Protein AF-A0A533XVB4-F1 (afdb_monomer_lite)

Structure (mmCIF, N/CA/C/O backbone):
data_AF-A0A533XVB4-F1
#
_entry.id   AF-A0A533XVB4-F1
#
loop_
_atom_site.group_PDB
_atom_site.id
_atom_site.type_symbol
_atom_site.label_atom_id
_atom_site.label_alt_id
_atom_site.label_comp_id
_atom_site.label_asym_id
_atom_site.label_entity_id
_atom_site.label_seq_id
_atom_site.pdbx_PDB_ins_code
_atom_site.Cartn_x
_atom_site.Cartn_y
_atom_site.Cartn_z
_atom_site.occupancy
_atom_site.B_iso_or_equiv
_atom_site.auth_seq_id
_atom_site.auth_comp_id
_atom_site.auth_asym_id
_atom_site.auth_atom_id
_atom_site.pdbx_PDB_model_num
ATOM 1 N N . ALA A 1 1 ? -2.504 3.434 22.525 1.00 70.44 1 ALA A N 1
ATOM 2 C CA . ALA A 1 1 ? -3.009 3.607 21.152 1.00 70.44 1 ALA A CA 1
ATOM 3 C C . ALA A 1 1 ? -2.097 2.840 20.211 1.00 70.44 1 ALA A C 1
ATOM 5 O O . ALA A 1 1 ? -0.919 2.698 20.524 1.00 70.44 1 ALA A O 1
ATOM 6 N N . VAL A 1 2 ? -2.640 2.316 19.118 1.00 80.31 2 VAL A N 1
ATOM 7 C CA . VAL A 1 2 ? -1.886 1.649 18.052 1.00 80.31 2 VAL A CA 1
ATOM 8 C C . VAL A 1 2 ? -2.235 2.360 16.754 1.00 80.31 2 VAL A C 1
ATOM 10 O O . VAL A 1 2 ? -3.411 2.546 16.447 1.00 80.31 2 VAL A O 1
ATOM 13 N N . HIS A 1 3 ? -1.213 2.758 16.009 1.00 82.56 3 HIS A N 1
ATOM 14 C CA . HIS A 1 3 ? -1.365 3.268 14.657 1.00 82.56 3 HIS A CA 1
ATOM 15 C C . HIS A 1 3 ? -0.671 2.293 13.712 1.00 82.56 3 HIS A C 1
ATOM 17 O O . HIS A 1 3 ? 0.505 1.979 13.894 1.00 82.56 3 HIS A O 1
ATOM 23 N N . CYS A 1 4 ? -1.432 1.748 12.775 1.00 86.94 4 CYS A N 1
ATOM 24 C CA . CYS A 1 4 ? -0.983 0.736 11.834 1.00 86.94 4 CYS A CA 1
ATOM 25 C C . CYS A 1 4 ? -0.854 1.361 10.446 1.00 86.94 4 CYS A C 1
ATOM 27 O O . CYS A 1 4 ? -1.762 2.056 10.007 1.00 86.94 4 CYS A O 1
ATOM 29 N N . TYR A 1 5 ? 0.241 1.080 9.749 1.00 90.06 5 TYR A N 1
ATOM 30 C CA . TYR A 1 5 ? 0.359 1.364 8.324 1.00 90.06 5 TYR A CA 1
ATOM 31 C C . TYR A 1 5 ? 0.272 0.046 7.567 1.00 90.06 5 TYR A C 1
ATOM 33 O O . TYR A 1 5 ? 0.944 -0.916 7.945 1.00 90.06 5 TYR A O 1
ATOM 41 N N . ILE A 1 6 ? -0.545 0.009 6.519 1.00 93.00 6 ILE A N 1
ATOM 42 C CA . ILE A 1 6 ? -0.542 -1.089 5.549 1.00 93.00 6 ILE A CA 1
ATOM 43 C C . ILE A 1 6 ? -0.058 -0.532 4.218 1.00 93.00 6 ILE A C 1
ATOM 45 O O . ILE A 1 6 ? -0.491 0.540 3.808 1.00 93.00 6 ILE A O 1
ATOM 49 N N . LEU A 1 7 ? 0.879 -1.223 3.579 1.00 95.12 7 LEU A N 1
ATOM 50 C CA . LEU A 1 7 ? 1.449 -0.804 2.303 1.00 95.12 7 LEU A CA 1
ATOM 51 C C . LEU A 1 7 ? 0.908 -1.717 1.208 1.00 95.12 7 LEU A C 1
ATOM 53 O O . LEU A 1 7 ? 0.898 -2.929 1.396 1.00 95.12 7 LEU A O 1
ATOM 57 N N . ILE A 1 8 ? 0.471 -1.120 0.104 1.00 97.38 8 ILE A N 1
ATOM 58 C CA . ILE A 1 8 ? -0.092 -1.795 -1.068 1.00 97.38 8 ILE A CA 1
ATOM 59 C C . ILE A 1 8 ? 0.714 -1.387 -2.298 1.00 97.38 8 ILE A C 1
ATOM 61 O O . ILE A 1 8 ? 1.076 -0.221 -2.433 1.00 97.38 8 ILE A O 1
ATOM 65 N N . GLY A 1 9 ? 0.943 -2.315 -3.219 1.00 95.75 9 GLY A N 1
ATOM 66 C CA . GLY A 1 9 ? 1.583 -2.063 -4.505 1.00 95.75 9 GLY A CA 1
ATOM 67 C C . GLY A 1 9 ? 3.060 -2.417 -4.563 1.00 95.75 9 GLY A C 1
ATOM 68 O O . GLY A 1 9 ? 3.784 -1.824 -5.361 1.00 95.75 9 GLY A O 1
ATOM 69 N N . PHE A 1 10 ? 3.538 -3.349 -3.734 1.00 95.56 10 PHE A N 1
ATOM 70 C CA . PHE A 1 10 ? 4.912 -3.825 -3.902 1.00 95.56 10 PHE A CA 1
ATOM 71 C C . PHE A 1 10 ? 5.092 -4.501 -5.274 1.00 95.56 10 PHE A C 1
ATOM 73 O O . PHE A 1 10 ? 4.149 -5.114 -5.772 1.00 95.56 10 PHE A O 1
ATOM 80 N N . PRO A 1 11 ? 6.297 -4.455 -5.878 1.00 94.44 11 PRO A N 1
ATOM 81 C CA . PRO A 1 11 ? 6.510 -4.919 -7.249 1.00 94.44 11 PRO A CA 1
ATOM 82 C C . PRO A 1 11 ? 6.039 -6.343 -7.555 1.00 94.44 11 PRO A C 1
ATOM 84 O O . PRO A 1 11 ? 5.616 -6.602 -8.670 1.00 94.44 11 PRO A O 1
ATOM 87 N N . THR A 1 12 ? 6.120 -7.263 -6.592 1.00 96.25 12 THR A N 1
ATOM 88 C CA . THR A 1 12 ? 5.702 -8.665 -6.765 1.00 96.25 12 THR A CA 1
ATOM 89 C C . THR A 1 12 ? 4.313 -8.948 -6.200 1.00 96.25 12 THR A C 1
ATOM 91 O O . THR A 1 12 ? 3.834 -10.073 -6.298 1.00 96.25 12 THR A O 1
ATOM 94 N N . GLU A 1 13 ? 3.681 -7.963 -5.562 1.00 97.94 13 GLU A N 1
ATOM 95 C CA . GLU A 1 13 ? 2.418 -8.150 -4.859 1.00 97.94 13 GLU A CA 1
ATOM 96 C C . GLU A 1 13 ? 1.281 -8.363 -5.852 1.00 97.94 13 GLU A C 1
ATOM 98 O O . GLU A 1 13 ? 1.125 -7.641 -6.840 1.00 97.94 13 GLU A O 1
ATOM 103 N N . THR A 1 14 ? 0.461 -9.369 -5.577 1.00 98.25 14 THR A N 1
ATOM 104 C CA . THR A 1 14 ? -0.753 -9.650 -6.334 1.00 98.25 14 THR A CA 1
ATOM 105 C C . THR A 1 14 ? -1.958 -8.935 -5.730 1.00 98.25 14 THR A C 1
ATOM 107 O O . THR A 1 14 ? -2.017 -8.646 -4.535 1.00 98.25 14 THR A O 1
ATOM 110 N N . GLU A 1 15 ? -2.997 -8.717 -6.538 1.00 98.12 15 GLU A N 1
ATOM 111 C CA . GLU A 1 15 ? -4.266 -8.162 -6.047 1.00 98.12 15 GLU A CA 1
ATOM 112 C C . GLU A 1 15 ? -4.874 -9.013 -4.916 1.00 98.12 15 GLU A C 1
ATOM 114 O O . GLU A 1 15 ? -5.513 -8.482 -4.006 1.00 98.12 15 GLU A O 1
ATOM 119 N N . ALA A 1 16 ? -4.678 -10.335 -4.956 1.00 98.12 16 ALA A N 1
ATOM 120 C CA . ALA A 1 16 ? -5.171 -11.244 -3.928 1.00 98.12 16 ALA A CA 1
ATOM 121 C C . ALA A 1 16 ? -4.477 -11.011 -2.576 1.00 98.12 16 ALA A C 1
ATOM 123 O O . ALA A 1 16 ? -5.169 -10.900 -1.566 1.00 98.12 16 ALA A O 1
ATOM 124 N N . GLU A 1 17 ? -3.149 -10.879 -2.565 1.00 98.12 17 GLU A N 1
ATOM 125 C CA . GLU A 1 17 ? -2.354 -10.600 -1.357 1.00 98.12 17 GLU A CA 1
ATOM 126 C C . GLU A 1 17 ? -2.665 -9.208 -0.785 1.00 98.12 17 GLU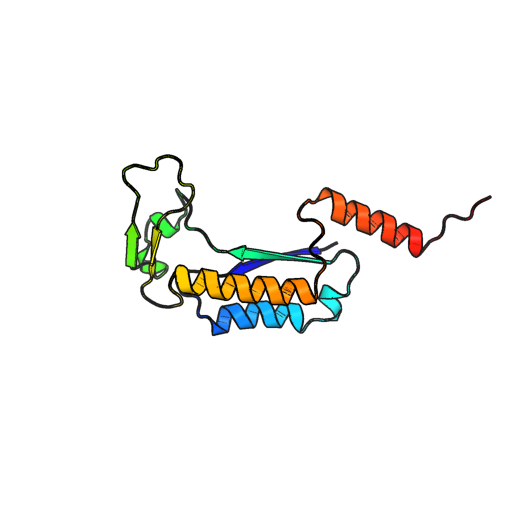 A C 1
ATOM 128 O O . GLU A 1 17 ? -2.900 -9.058 0.418 1.00 98.12 17 GLU A O 1
ATOM 133 N N . ALA A 1 18 ? -2.787 -8.196 -1.650 1.00 97.56 18 ALA A N 1
ATOM 134 C CA . ALA A 1 18 ? -3.179 -6.847 -1.245 1.00 97.56 18 ALA A CA 1
ATOM 135 C C . ALA A 1 18 ? -4.567 -6.834 -0.572 1.00 97.56 18 ALA A C 1
ATOM 137 O O . ALA A 1 18 ? -4.778 -6.216 0.478 1.00 97.56 18 ALA A O 1
ATOM 138 N N . LYS A 1 19 ? -5.533 -7.571 -1.138 1.00 97.12 19 LYS A N 1
ATOM 139 C CA . LYS A 1 19 ? -6.868 -7.729 -0.543 1.00 97.12 19 LYS A CA 1
ATOM 140 C C . LYS A 1 19 ? -6.847 -8.563 0.731 1.00 97.12 19 LYS A C 1
ATOM 142 O O . LYS A 1 19 ? -7.628 -8.274 1.635 1.00 97.12 19 LYS A O 1
ATOM 147 N N . GLU A 1 20 ? -5.990 -9.574 0.832 1.00 97.56 20 GLU A N 1
ATOM 148 C CA . GLU A 1 20 ? -5.803 -10.344 2.064 1.00 97.56 20 GLU A CA 1
ATOM 149 C C . GLU A 1 20 ? -5.340 -9.438 3.212 1.00 97.56 20 GLU A C 1
ATOM 151 O O . GLU A 1 20 ? -5.918 -9.493 4.300 1.00 97.56 20 GLU A O 1
ATOM 156 N N . THR A 1 21 ? -4.400 -8.527 2.945 1.00 95.25 21 THR A N 1
ATOM 157 C CA . THR A 1 21 ? -3.946 -7.513 3.910 1.00 95.25 21 THR A CA 1
ATOM 158 C C . THR A 1 21 ? -5.101 -6.638 4.406 1.00 95.25 21 THR A C 1
ATOM 160 O O . THR A 1 21 ? -5.273 -6.449 5.614 1.00 95.25 21 THR A O 1
ATOM 163 N N . ALA A 1 22 ? -5.951 -6.147 3.502 1.00 93.81 22 ALA A N 1
ATOM 164 C CA . ALA A 1 22 ? -7.130 -5.366 3.881 1.00 93.81 22 ALA A CA 1
ATOM 165 C C . ALA A 1 22 ? -8.142 -6.197 4.689 1.00 93.81 22 ALA A C 1
ATOM 167 O O . ALA A 1 22 ? -8.631 -5.762 5.735 1.00 93.81 22 ALA A O 1
ATOM 168 N N . ASN A 1 23 ? -8.416 -7.424 4.239 1.00 95.31 23 ASN A N 1
ATOM 169 C CA . ASN A 1 23 ? -9.334 -8.352 4.895 1.00 95.31 23 ASN A CA 1
ATOM 170 C C . ASN A 1 23 ? -8.868 -8.724 6.304 1.00 95.31 23 ASN A C 1
ATOM 172 O O . ASN A 1 23 ? -9.706 -8.896 7.190 1.00 95.31 23 ASN A O 1
ATOM 176 N N . PHE A 1 24 ? -7.555 -8.808 6.536 1.00 94.75 24 PHE A N 1
ATOM 177 C CA . PHE A 1 24 ? -7.007 -8.981 7.874 1.00 94.75 24 PHE A CA 1
ATOM 178 C C . PHE A 1 24 ? -7.463 -7.840 8.783 1.00 94.75 24 PHE A C 1
ATOM 180 O O . PHE A 1 24 ? -8.057 -8.103 9.824 1.00 94.75 24 PHE A O 1
ATOM 187 N N . ILE A 1 25 ? -7.284 -6.577 8.396 1.00 92.19 25 ILE A N 1
ATOM 188 C CA . ILE A 1 25 ? -7.727 -5.459 9.239 1.00 92.19 25 ILE A CA 1
ATOM 189 C C . ILE A 1 25 ? -9.247 -5.498 9.433 1.00 92.19 25 ILE A C 1
ATOM 191 O O . ILE A 1 25 ? -9.704 -5.520 10.573 1.00 92.19 25 ILE A O 1
ATOM 195 N N . ILE A 1 26 ? -10.024 -5.597 8.352 1.00 92.88 26 ILE A N 1
ATOM 196 C CA . ILE A 1 26 ? -11.498 -5.554 8.369 1.00 92.88 26 ILE A CA 1
ATOM 197 C C . ILE A 1 26 ? -12.101 -6.680 9.221 1.00 92.88 26 ILE A C 1
ATOM 199 O O . ILE A 1 26 ? -13.023 -6.449 10.010 1.00 92.88 26 ILE A O 1
ATOM 203 N N . GLY A 1 27 ? -11.571 -7.897 9.091 1.00 94.00 27 GLY A N 1
ATOM 204 C CA . GLY A 1 27 ? -12.060 -9.082 9.793 1.00 94.00 27 GLY A CA 1
ATOM 205 C C . GLY A 1 27 ? -11.729 -9.104 11.287 1.00 94.00 27 GLY A C 1
ATOM 206 O O . GLY A 1 27 ? -12.383 -9.813 12.054 1.00 94.00 27 GLY A O 1
ATOM 207 N N . HIS A 1 28 ? -10.755 -8.312 11.742 1.00 92.69 28 HIS A N 1
ATOM 208 C CA . HIS A 1 28 ? -10.347 -8.270 13.145 1.00 92.69 28 HIS A CA 1
ATOM 209 C C . HIS A 1 28 ? -11.104 -7.187 13.921 1.00 92.69 28 HIS A C 1
ATOM 211 O O . HIS A 1 28 ? -10.522 -6.204 14.372 1.00 92.69 28 HIS A O 1
ATOM 217 N N . THR A 1 29 ? -12.401 -7.399 14.173 1.00 88.31 29 THR A N 1
ATOM 218 C CA . THR A 1 29 ? -13.258 -6.412 14.864 1.00 88.31 29 THR A CA 1
ATOM 219 C C . THR A 1 29 ? -12.694 -5.932 16.192 1.00 88.31 29 THR A C 1
ATOM 221 O O . THR A 1 29 ? -12.728 -4.744 16.482 1.00 88.31 29 THR A O 1
ATOM 224 N N . ARG A 1 30 ? -12.098 -6.830 16.985 1.00 87.94 30 ARG A N 1
ATOM 225 C CA . ARG A 1 30 ? -11.467 -6.454 18.257 1.00 87.94 30 ARG A CA 1
ATOM 226 C C . ARG A 1 30 ? -10.358 -5.412 18.074 1.00 87.94 30 ARG A C 1
ATOM 228 O O . ARG A 1 30 ? -10.147 -4.604 18.974 1.00 87.94 30 ARG A O 1
ATOM 235 N N . LEU A 1 31 ? -9.638 -5.448 16.954 1.00 84.44 31 LEU A N 1
ATOM 236 C CA . LEU A 1 31 ? -8.570 -4.505 16.645 1.00 84.44 31 LEU A CA 1
ATOM 237 C C . LEU A 1 31 ? -9.159 -3.128 16.323 1.00 84.44 31 LEU A C 1
ATOM 239 O O . LEU A 1 31 ? -8.863 -2.168 17.029 1.00 84.44 31 LEU A O 1
ATOM 243 N N . HIS A 1 32 ? -10.035 -3.042 15.319 1.00 81.69 32 HIS A N 1
ATOM 244 C CA . HIS A 1 32 ? -10.555 -1.754 14.845 1.00 81.69 32 HIS A CA 1
ATOM 245 C C . HIS A 1 32 ? -11.627 -1.123 15.733 1.00 81.69 32 HIS A C 1
ATOM 247 O O . HIS A 1 32 ? -11.766 0.096 15.734 1.00 81.69 32 HIS A O 1
ATOM 253 N N . SER A 1 33 ? -12.293 -1.900 16.589 1.00 83.31 33 SER A N 1
ATOM 254 C CA . SER A 1 33 ? -13.189 -1.364 17.617 1.00 83.31 33 SER A CA 1
ATOM 255 C C . SER A 1 33 ? -12.460 -0.937 18.899 1.00 83.31 33 SER A C 1
ATOM 257 O O . SER A 1 33 ? -13.103 -0.479 19.847 1.00 83.31 33 SER A O 1
ATOM 259 N N . SER A 1 34 ? -11.142 -1.155 19.000 1.00 80.88 34 SER A N 1
ATOM 260 C CA . SER A 1 34 ? -10.376 -0.785 20.194 1.00 80.88 34 SER A CA 1
ATOM 261 C C . SER A 1 34 ? -10.126 0.718 20.259 1.00 80.88 34 SER A C 1
ATOM 263 O O . SER A 1 34 ? -9.781 1.366 19.272 1.00 80.88 34 SER A O 1
ATOM 265 N N . TYR A 1 35 ? -10.221 1.277 21.465 1.00 75.12 35 TYR A N 1
ATOM 266 C CA . TYR A 1 35 ? -9.923 2.687 21.693 1.00 75.12 35 TYR A CA 1
ATOM 267 C C . TYR A 1 35 ? -8.482 3.037 21.307 1.00 75.12 35 TYR A C 1
ATOM 269 O O . TYR A 1 35 ? -7.519 2.443 21.799 1.00 75.12 35 TYR A O 1
ATOM 277 N N . GLY A 1 36 ? -8.347 4.054 20.455 1.00 73.88 36 GLY A N 1
ATOM 278 C CA . GLY A 1 36 ? -7.053 4.532 19.979 1.00 73.88 36 GLY A CA 1
ATOM 279 C C . GLY A 1 36 ? -6.378 3.588 18.985 1.00 73.88 36 GLY A C 1
ATOM 280 O O . GLY A 1 36 ? -5.155 3.644 18.872 1.00 73.88 36 GLY A O 1
ATOM 281 N N . PHE A 1 37 ? -7.130 2.709 18.315 1.00 82.06 37 PHE A N 1
ATOM 282 C CA . PHE A 1 37 ? -6.666 2.071 17.088 1.00 82.06 37 PHE A CA 1
ATOM 283 C C . PHE A 1 37 ? -6.926 2.981 15.885 1.00 82.06 37 PHE A C 1
ATOM 285 O O . PHE A 1 37 ? -7.956 3.646 15.802 1.00 82.06 37 PHE A O 1
ATOM 292 N N . SER A 1 38 ? -5.978 2.998 14.957 1.00 82.88 38 SER A N 1
ATOM 293 C CA . SER A 1 38 ? -6.086 3.663 13.659 1.00 82.88 38 SER A CA 1
ATOM 294 C C . SER A 1 38 ? -5.240 2.905 12.640 1.00 82.88 38 SER A C 1
ATOM 296 O O . SER A 1 38 ? -4.273 2.231 13.008 1.00 82.88 38 SER A O 1
ATOM 298 N N . CYS A 1 39 ? -5.611 2.996 11.368 1.00 87.38 39 CYS A N 1
ATOM 299 C CA . CYS A 1 39 ? -4.953 2.298 10.276 1.00 87.38 39 CYS A CA 1
ATOM 300 C C . CYS A 1 39 ? -4.896 3.218 9.060 1.00 87.38 39 CYS A C 1
ATOM 302 O O . CYS A 1 39 ? -5.921 3.791 8.701 1.00 87.38 39 CYS A O 1
ATOM 304 N N . GLN A 1 40 ? -3.712 3.364 8.468 1.00 88.81 40 GLN A N 1
ATOM 305 C CA . GLN A 1 40 ? -3.490 4.162 7.272 1.00 88.81 40 GLN A CA 1
ATOM 306 C C . GLN A 1 40 ? -2.978 3.273 6.135 1.00 88.81 40 GLN A C 1
ATOM 308 O O . GLN A 1 40 ? -1.857 2.758 6.217 1.00 88.81 40 GLN A O 1
ATOM 313 N N . PRO A 1 41 ? -3.769 3.097 5.069 1.00 92.75 41 PRO A N 1
ATOM 314 C CA . PRO A 1 41 ? -3.284 2.527 3.826 1.00 92.75 41 PRO A CA 1
ATOM 315 C C . PRO A 1 41 ? -2.333 3.491 3.113 1.00 92.75 41 PRO A C 1
ATOM 317 O O . PRO A 1 41 ? -2.626 4.676 2.942 1.00 92.75 41 PRO A O 1
ATOM 320 N N . CYS A 1 42 ? -1.211 2.963 2.640 1.00 93.50 42 CYS A N 1
ATOM 321 C CA . CYS A 1 42 ? -0.209 3.669 1.853 1.00 93.50 42 CYS A CA 1
ATOM 322 C C . CYS A 1 42 ? 0.018 2.934 0.532 1.00 93.50 42 CYS A C 1
ATOM 324 O O . CYS A 1 42 ? 0.112 1.707 0.510 1.00 93.50 42 CYS A O 1
ATOM 326 N N . LEU A 1 43 ? 0.140 3.687 -0.557 1.00 94.62 43 LEU A N 1
ATOM 327 C CA . LEU A 1 43 ? 0.614 3.155 -1.828 1.00 94.62 43 LEU A CA 1
ATOM 328 C C . LEU A 1 43 ? 2.147 3.120 -1.805 1.00 94.62 43 LEU A C 1
ATOM 330 O O . LEU A 1 43 ? 2.781 4.079 -1.362 1.00 94.62 43 LEU A O 1
ATOM 334 N N . PHE A 1 44 ? 2.733 2.016 -2.254 1.00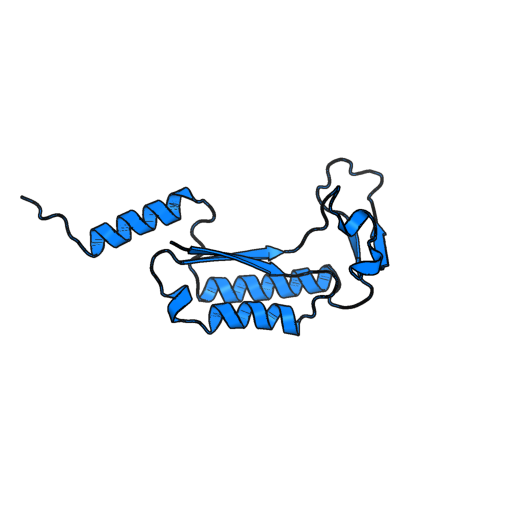 92.69 44 PHE A N 1
ATOM 335 C CA . PHE A 1 44 ? 4.171 1.892 -2.440 1.00 92.69 44 PHE A CA 1
ATOM 336 C C . PHE A 1 44 ? 4.630 2.823 -3.566 1.00 92.69 44 PHE A C 1
ATOM 338 O O . PHE A 1 44 ? 4.120 2.759 -4.685 1.00 92.69 44 PHE A O 1
ATOM 345 N N . ASP A 1 45 ? 5.626 3.652 -3.267 1.00 88.06 45 ASP A N 1
ATOM 346 C CA . ASP A 1 45 ? 6.317 4.481 -4.248 1.00 88.06 45 ASP A CA 1
ATOM 347 C C . ASP A 1 45 ? 7.808 4.125 -4.262 1.00 88.06 45 ASP A C 1
ATOM 349 O O . ASP A 1 45 ? 8.410 3.798 -3.233 1.00 88.06 45 ASP A O 1
ATOM 353 N N . LEU A 1 46 ? 8.405 4.158 -5.450 1.00 86.00 46 LEU A N 1
ATOM 354 C CA . LEU A 1 46 ? 9.806 3.822 -5.649 1.00 86.00 46 LEU A CA 1
ATOM 355 C C . LEU A 1 46 ? 10.668 5.065 -5.425 1.00 86.00 46 LEU A C 1
ATOM 357 O O . LEU A 1 46 ? 10.870 5.875 -6.333 1.00 86.00 46 LEU A O 1
ATOM 361 N N . GLU A 1 47 ? 11.204 5.183 -4.214 1.00 82.06 47 GLU A N 1
ATOM 362 C CA . GLU A 1 47 ? 12.018 6.327 -3.811 1.00 82.06 47 GLU A CA 1
ATOM 363 C C . GLU A 1 47 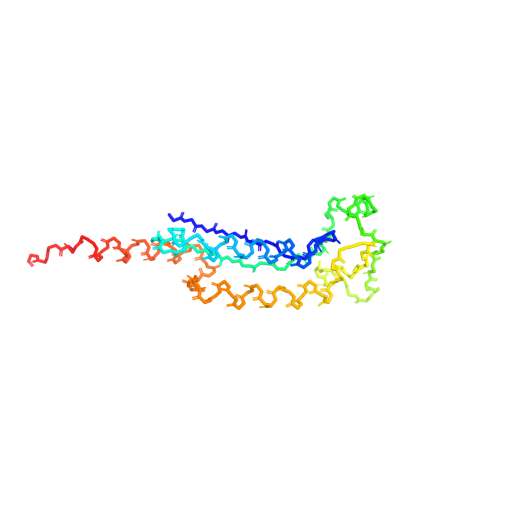? 13.446 6.309 -4.380 1.00 82.06 47 GLU A C 1
ATOM 365 O O . GLU A 1 47 ? 14.059 5.269 -4.663 1.00 82.06 47 GLU A O 1
ATOM 370 N N . LYS A 1 48 ? 14.021 7.514 -4.485 1.00 74.00 48 LYS A N 1
ATOM 371 C CA . LYS A 1 48 ? 15.450 7.710 -4.750 1.00 74.00 48 LYS A CA 1
ATOM 372 C C . LYS A 1 48 ? 16.288 7.058 -3.642 1.00 74.00 48 LYS A C 1
ATOM 374 O O . LYS A 1 48 ? 15.950 7.130 -2.472 1.00 74.00 48 LYS A O 1
ATOM 379 N N . GLU A 1 49 ? 17.392 6.419 -4.036 1.00 80.31 49 GLU A N 1
ATOM 380 C CA . GLU A 1 49 ? 18.379 5.787 -3.133 1.00 80.31 49 GLU A CA 1
ATOM 381 C C . GLU A 1 49 ? 17.906 4.548 -2.350 1.00 80.31 49 GLU A C 1
ATOM 383 O O . GLU A 1 49 ? 18.675 3.987 -1.568 1.00 80.31 49 GLU A O 1
ATOM 388 N N . ALA A 1 50 ? 16.696 4.046 -2.604 1.00 81.94 50 ALA A N 1
ATOM 389 C CA . ALA A 1 50 ? 16.237 2.808 -1.988 1.00 81.94 50 ALA A CA 1
ATOM 390 C C . ALA A 1 50 ? 17.123 1.604 -2.399 1.00 81.94 50 ALA A C 1
ATOM 392 O O . ALA A 1 50 ? 17.596 1.555 -3.539 1.00 81.94 50 ALA A O 1
ATOM 393 N N . PRO A 1 51 ? 17.329 0.587 -1.533 1.00 84.06 51 PRO A N 1
ATOM 394 C CA . PRO A 1 51 ? 18.171 -0.578 -1.845 1.00 84.06 51 PRO A CA 1
ATOM 395 C C . PRO A 1 51 ? 17.776 -1.301 -3.139 1.00 84.06 51 PRO A C 1
ATOM 397 O O . PRO A 1 51 ? 18.638 -1.769 -3.883 1.00 84.06 51 PRO A O 1
ATOM 400 N N . ILE A 1 52 ? 16.479 -1.303 -3.447 1.00 85.75 52 ILE A N 1
ATOM 401 C CA . ILE A 1 52 ? 15.893 -1.821 -4.686 1.00 85.75 52 ILE A CA 1
ATOM 402 C C . ILE A 1 52 ? 16.472 -1.172 -5.956 1.00 85.75 52 ILE A C 1
ATOM 404 O O . ILE A 1 52 ? 16.466 -1.783 -7.015 1.00 85.75 52 ILE A O 1
ATOM 408 N N . MET A 1 53 ? 17.047 0.030 -5.865 1.00 84.00 53 MET A N 1
ATOM 409 C CA . MET A 1 53 ? 17.716 0.701 -6.984 1.00 84.00 53 MET A CA 1
ATOM 410 C C . MET A 1 53 ? 19.056 0.051 -7.353 1.00 84.00 53 MET A C 1
ATOM 412 O O . MET A 1 53 ? 19.521 0.232 -8.479 1.00 84.00 53 MET A O 1
ATOM 416 N N . SER A 1 54 ? 19.698 -0.656 -6.414 1.00 87.00 54 SER A N 1
ATOM 417 C CA . SER A 1 54 ? 21.011 -1.282 -6.626 1.00 87.00 54 SER A CA 1
ATOM 418 C C . SER A 1 54 ? 20.921 -2.591 -7.412 1.00 87.00 54 SER A C 1
ATOM 420 O O . SER A 1 54 ? 21.790 -2.866 -8.237 1.00 87.00 54 SER A O 1
ATOM 422 N N . ASP A 1 55 ? 19.844 -3.349 -7.206 1.00 90.06 55 ASP A N 1
ATOM 423 C CA . ASP A 1 55 ? 19.546 -4.582 -7.930 1.00 90.06 55 ASP A CA 1
ATOM 424 C C . ASP A 1 55 ? 18.028 -4.730 -8.150 1.00 90.06 55 ASP A C 1
ATOM 426 O O . ASP A 1 55 ? 17.381 -5.538 -7.491 1.00 90.06 55 ASP A O 1
ATOM 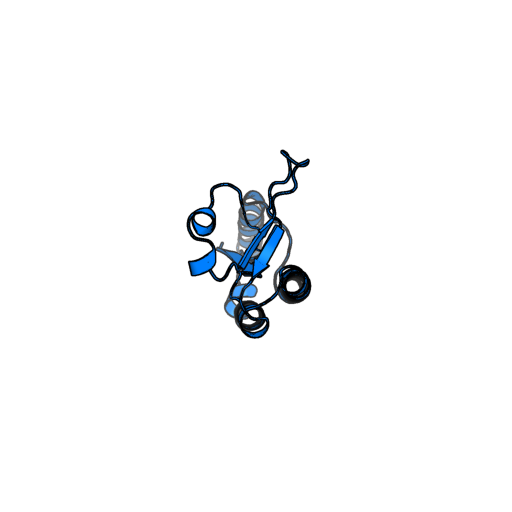430 N N . PRO A 1 56 ? 17.417 -3.950 -9.063 1.00 90.56 56 PRO A N 1
ATOM 431 C CA . PRO A 1 56 ? 15.960 -3.943 -9.239 1.00 90.56 56 PRO A CA 1
ATOM 432 C C . PRO A 1 56 ? 15.376 -5.308 -9.622 1.00 90.56 56 PRO A C 1
ATOM 434 O O . PRO A 1 56 ? 14.248 -5.635 -9.252 1.00 90.56 56 PRO A O 1
ATOM 437 N N . ALA A 1 57 ? 16.150 -6.122 -10.344 1.00 91.75 57 ALA A N 1
ATOM 438 C CA . ALA A 1 57 ? 15.695 -7.411 -10.841 1.00 91.75 57 ALA A CA 1
ATOM 439 C C . ALA A 1 57 ? 15.410 -8.412 -9.711 1.00 91.75 57 ALA A C 1
ATOM 441 O O . ALA A 1 57 ? 14.439 -9.160 -9.813 1.00 91.75 57 ALA A O 1
ATOM 442 N N . SER A 1 58 ? 16.195 -8.410 -8.625 1.00 92.81 58 SER A N 1
ATOM 443 C CA . SER A 1 58 ? 15.948 -9.306 -7.481 1.00 92.81 58 SER A CA 1
ATOM 444 C C . SER A 1 58 ? 14.690 -8.957 -6.686 1.00 92.81 58 SER A C 1
ATOM 446 O O . SER A 1 58 ? 14.184 -9.802 -5.952 1.00 92.81 58 SER A O 1
ATOM 448 N N . TYR A 1 59 ? 14.144 -7.757 -6.885 1.00 92.19 59 TYR A N 1
ATOM 449 C CA . TYR A 1 59 ? 12.871 -7.314 -6.319 1.00 92.19 59 TYR A CA 1
ATOM 450 C C . TYR A 1 59 ? 11.720 -7.360 -7.335 1.00 92.19 59 TYR A C 1
ATOM 452 O O . TYR A 1 59 ? 10.686 -6.740 -7.112 1.00 92.19 59 TYR A O 1
ATOM 460 N N . GLY A 1 60 ? 11.887 -8.039 -8.473 1.00 93.69 60 GLY A N 1
ATOM 461 C CA . GLY A 1 60 ? 10.828 -8.171 -9.476 1.00 93.69 60 GLY A CA 1
ATOM 462 C C . GLY A 1 60 ? 10.598 -6.920 -10.329 1.00 93.69 60 GLY A C 1
ATOM 463 O O . GLY A 1 60 ? 9.600 -6.849 -11.040 1.00 93.69 60 GLY A O 1
ATOM 464 N N . ILE A 1 61 ? 11.508 -5.940 -10.327 1.00 93.06 61 ILE A N 1
ATOM 465 C CA . ILE A 1 61 ? 11.427 -4.775 -11.218 1.00 93.06 61 ILE A CA 1
ATOM 466 C C . ILE A 1 61 ? 12.153 -5.071 -12.532 1.00 93.06 61 ILE A C 1
ATOM 468 O O . ILE A 1 61 ? 13.358 -5.318 -12.568 1.00 93.06 61 ILE A O 1
ATOM 472 N N . ARG A 1 62 ? 11.420 -4.987 -13.646 1.00 92.69 62 ARG A N 1
ATOM 473 C CA . ARG A 1 62 ? 11.942 -5.144 -15.010 1.00 92.69 62 ARG A CA 1
ATOM 474 C C . ARG A 1 62 ? 12.727 -3.921 -15.465 1.00 92.69 62 ARG A C 1
ATOM 476 O O . ARG A 1 62 ? 13.779 -4.061 -16.087 1.00 92.69 62 ARG A O 1
ATOM 483 N N . ARG A 1 63 ? 12.191 -2.723 -15.226 1.00 90.12 63 ARG A N 1
ATOM 484 C CA . ARG A 1 63 ? 12.775 -1.471 -15.720 1.00 90.12 63 ARG A CA 1
ATOM 485 C C . ARG A 1 63 ? 12.400 -0.309 -14.819 1.00 90.12 63 ARG A C 1
ATOM 487 O O . ARG A 1 63 ? 11.249 -0.195 -14.429 1.00 90.12 63 ARG A O 1
ATOM 494 N N . ILE A 1 64 ? 13.354 0.581 -14.561 1.00 88.56 64 ILE A N 1
ATOM 495 C CA . ILE A 1 64 ? 13.115 1.863 -13.891 1.00 88.56 64 ILE A CA 1
ATOM 496 C C . ILE A 1 64 ? 13.295 2.971 -14.926 1.00 88.56 64 ILE A C 1
ATOM 498 O O . ILE A 1 64 ? 14.320 3.044 -15.606 1.00 88.56 64 ILE A O 1
ATOM 502 N N . MET A 1 65 ? 12.291 3.826 -15.059 1.00 86.25 65 MET A N 1
ATOM 503 C CA . MET A 1 65 ? 12.247 4.957 -15.973 1.00 86.25 65 MET A CA 1
ATOM 504 C C . MET A 1 65 ? 12.396 6.249 -15.172 1.00 86.25 65 MET A C 1
ATOM 506 O O . MET A 1 65 ? 11.583 6.573 -14.309 1.00 86.25 65 MET A O 1
ATOM 510 N N . ARG A 1 66 ? 13.460 6.998 -15.472 1.00 74.19 66 ARG A N 1
ATOM 511 C CA . ARG A 1 66 ? 13.730 8.300 -14.857 1.00 74.19 66 ARG A CA 1
ATOM 512 C C . ARG A 1 66 ? 13.292 9.398 -15.829 1.00 74.19 66 ARG A C 1
ATOM 514 O O . ARG A 1 66 ? 13.868 9.460 -16.919 1.00 74.19 66 ARG A O 1
ATOM 521 N N . PRO A 1 67 ? 12.306 10.244 -15.495 1.00 65.06 67 PRO A N 1
ATOM 522 C CA . PRO A 1 67 ? 11.979 11.379 -16.344 1.00 65.06 67 PRO A CA 1
ATOM 523 C C . PRO A 1 67 ? 13.193 12.314 -16.423 1.00 65.06 67 PRO A C 1
ATOM 525 O O . PRO A 1 67 ? 13.696 12.789 -15.410 1.00 65.06 67 PRO A O 1
ATOM 528 N N . ALA A 1 68 ? 13.691 12.567 -17.637 1.00 59.62 68 ALA A N 1
ATOM 529 C CA . ALA A 1 68 ? 14.910 13.355 -17.860 1.00 59.62 68 ALA A CA 1
ATOM 530 C C . ALA A 1 68 ? 14.766 14.843 -17.473 1.00 59.62 68 ALA A C 1
ATOM 532 O O . ALA A 1 68 ? 15.762 15.557 -17.399 1.00 59.62 68 ALA A O 1
ATOM 533 N N . THR A 1 69 ? 13.535 15.313 -17.260 1.00 60.47 69 THR A N 1
ATOM 534 C CA . THR A 1 69 ? 13.182 16.724 -17.044 1.00 60.47 69 THR A CA 1
ATOM 535 C C . THR A 1 69 ? 12.632 17.025 -15.650 1.00 60.47 69 THR A C 1
ATOM 537 O O . THR A 1 69 ? 12.386 18.189 -15.349 1.00 60.47 69 THR A O 1
ATOM 540 N N . GLU A 1 70 ? 12.442 16.017 -14.795 1.00 55.97 70 GLU A N 1
ATOM 541 C CA . GLU A 1 70 ? 11.835 16.184 -13.470 1.00 55.97 70 GLU A CA 1
ATOM 542 C C . GLU A 1 70 ? 12.833 15.828 -12.366 1.00 55.97 70 GLU A C 1
ATOM 544 O O . GLU A 1 70 ? 12.806 14.754 -11.775 1.00 55.97 70 GLU A O 1
ATOM 549 N N . ASP A 1 71 ? 13.732 16.764 -12.058 1.00 54.47 71 ASP A N 1
ATOM 550 C CA . ASP A 1 71 ? 14.649 16.635 -10.914 1.00 54.47 71 ASP A CA 1
ATOM 551 C C . ASP A 1 71 ? 13.887 16.632 -9.565 1.00 54.47 71 ASP A C 1
ATOM 553 O O . ASP A 1 71 ? 14.333 16.065 -8.567 1.00 54.47 71 ASP A O 1
ATOM 557 N N . LEU A 1 72 ? 12.670 17.194 -9.559 1.00 53.50 72 LEU A N 1
ATOM 558 C CA . LEU A 1 72 ? 11.801 17.334 -8.387 1.00 53.50 72 LEU A CA 1
ATOM 559 C C . LEU A 1 72 ? 10.784 16.194 -8.192 1.00 53.50 72 LEU A C 1
ATOM 561 O O . LEU A 1 72 ? 10.075 16.220 -7.186 1.00 53.50 72 LEU A O 1
ATOM 565 N N . SER A 1 73 ? 10.677 15.212 -9.100 1.00 57.06 73 SER A N 1
ATOM 566 C CA . SER A 1 73 ? 9.790 14.066 -8.849 1.00 57.06 73 SER A CA 1
ATOM 567 C C . SER A 1 73 ? 10.379 13.205 -7.722 1.00 57.06 73 SER A C 1
ATOM 569 O O . SER A 1 73 ? 11.575 12.885 -7.723 1.00 57.06 73 SER A O 1
ATOM 571 N N . LEU A 1 74 ? 9.557 12.888 -6.717 1.00 57.38 74 LEU A N 1
ATOM 572 C CA . LEU A 1 74 ? 9.964 12.061 -5.572 1.00 57.38 74 LEU A CA 1
ATOM 573 C C . LEU A 1 74 ? 9.979 10.567 -5.933 1.00 57.38 74 LEU A C 1
ATOM 575 O O . LEU A 1 74 ? 10.890 9.858 -5.506 1.00 57.38 74 LEU A O 1
ATOM 579 N N . GLY A 1 75 ? 9.039 10.133 -6.777 1.00 66.56 75 GLY A N 1
ATOM 580 C CA . GLY A 1 75 ? 8.918 8.759 -7.263 1.00 66.56 75 GLY A CA 1
ATOM 581 C C . GLY A 1 75 ? 9.524 8.536 -8.651 1.00 66.56 75 GLY A C 1
ATOM 582 O O . GLY A 1 75 ? 9.610 9.454 -9.482 1.00 66.56 75 GLY A O 1
ATOM 583 N N . TYR A 1 76 ? 9.945 7.296 -8.906 1.00 75.62 76 TYR A N 1
ATOM 584 C CA . TYR A 1 76 ? 10.319 6.804 -10.232 1.00 75.62 76 TYR A CA 1
ATOM 585 C C . TYR A 1 76 ? 9.184 6.012 -10.876 1.00 75.62 76 TYR A C 1
ATOM 587 O O . TYR A 1 76 ? 8.523 5.209 -10.224 1.00 75.62 76 TYR A O 1
ATOM 595 N N . PHE A 1 77 ? 9.046 6.129 -12.196 1.00 85.44 77 PHE A N 1
ATOM 596 C CA . PHE A 1 77 ? 8.231 5.184 -12.953 1.00 85.44 77 PHE A CA 1
ATOM 597 C C . PHE A 1 77 ? 8.968 3.847 -13.059 1.00 85.44 77 PHE A C 1
ATOM 599 O O . PHE A 1 77 ? 10.178 3.815 -13.300 1.00 85.44 77 PHE A O 1
ATOM 606 N N . TYR A 1 78 ? 8.257 2.733 -12.923 1.00 88.94 78 TYR A N 1
ATOM 607 C CA . TYR A 1 78 ? 8.849 1.406 -13.050 1.00 88.94 78 TYR A CA 1
ATOM 608 C C . TYR A 1 78 ? 7.898 0.416 -13.723 1.00 88.94 78 TYR A C 1
ATOM 610 O O . TYR A 1 78 ? 6.686 0.590 -13.742 1.00 88.94 78 TYR A O 1
ATOM 618 N N . GLU A 1 79 ? 8.476 -0.624 -14.310 1.00 92.56 79 GLU A N 1
ATOM 619 C CA . GLU A 1 79 ? 7.768 -1.788 -14.832 1.00 92.56 79 GLU A CA 1
ATOM 620 C C . GLU A 1 79 ? 8.166 -3.002 -14.009 1.00 92.56 79 GLU A C 1
ATOM 622 O O . GLU A 1 79 ? 9.350 -3.206 -13.732 1.00 92.56 79 GLU A O 1
ATOM 627 N N . VAL A 1 80 ? 7.190 -3.835 -13.675 1.00 95.25 80 VAL A N 1
ATOM 628 C CA . VAL A 1 80 ? 7.393 -5.063 -12.906 1.00 95.25 80 VAL A CA 1
ATOM 629 C C . VAL A 1 80 ? 7.504 -6.283 -13.823 1.00 95.25 80 VAL A C 1
ATOM 631 O O . VAL A 1 80 ? 7.063 -6.277 -14.978 1.00 95.25 80 VAL A O 1
ATOM 634 N N . MET A 1 81 ? 8.161 -7.330 -13.334 1.00 95.62 81 MET A N 1
ATOM 635 C CA . MET A 1 81 ? 8.277 -8.616 -14.019 1.00 95.62 81 MET A CA 1
ATOM 636 C C . MET A 1 81 ? 7.025 -9.474 -13.830 1.00 95.62 81 MET A C 1
ATOM 638 O O . MET A 1 81 ? 6.622 -10.159 -14.771 1.00 95.62 81 MET A O 1
ATOM 642 N N . GLU A 1 82 ? 6.437 -9.402 -12.639 1.00 94.88 82 GLU A N 1
ATOM 643 C CA . GLU A 1 82 ? 5.279 -10.152 -12.150 1.00 94.88 82 GLU A CA 1
ATOM 644 C C . GLU A 1 82 ? 4.484 -9.282 -11.165 1.00 94.88 82 GLU A C 1
ATOM 646 O O . GLU A 1 82 ? 4.872 -8.144 -10.936 1.00 94.88 82 GLU A O 1
ATOM 651 N N . GLY A 1 83 ? 3.388 -9.792 -10.597 1.00 96.50 83 GLY A N 1
ATOM 652 C CA . GLY A 1 83 ? 2.539 -9.014 -9.690 1.00 96.50 83 GLY A CA 1
ATOM 653 C C . GLY A 1 83 ? 1.692 -7.960 -10.409 1.00 96.50 83 GLY A C 1
ATOM 654 O O . GLY A 1 83 ? 1.442 -8.051 -11.614 1.00 96.50 83 GLY A O 1
ATOM 655 N N . MET A 1 84 ? 1.206 -6.985 -9.643 1.00 97.69 84 MET A N 1
ATOM 656 C CA . MET A 1 84 ? 0.432 -5.855 -10.153 1.00 97.69 84 MET A CA 1
ATOM 657 C C . MET A 1 84 ? 1.336 -4.824 -10.830 1.00 97.69 84 MET A C 1
ATOM 659 O O . MET A 1 84 ? 2.368 -4.420 -10.299 1.00 97.69 84 MET A O 1
ATOM 663 N N . THR A 1 85 ? 0.902 -4.312 -11.978 1.00 95.94 85 THR A N 1
ATOM 664 C CA . THR A 1 85 ? 1.464 -3.078 -12.540 1.00 95.94 85 THR A CA 1
ATOM 665 C C . THR A 1 85 ? 1.188 -1.884 -11.612 1.00 95.94 85 THR A C 1
ATOM 667 O O . THR A 1 85 ? 0.221 -1.927 -10.851 1.00 95.94 85 THR A O 1
ATOM 670 N N . PRO A 1 86 ? 1.965 -0.786 -11.681 1.00 93.06 86 PRO A N 1
ATOM 671 C CA . PRO A 1 86 ? 1.709 0.406 -10.863 1.00 93.06 86 PRO A CA 1
ATOM 672 C C . PRO A 1 86 ? 0.269 0.933 -10.976 1.00 93.06 86 PRO A C 1
ATOM 674 O O . PRO A 1 86 ? -0.358 1.240 -9.966 1.00 93.06 86 PRO A O 1
ATOM 677 N N . ASP A 1 87 ? -0.300 0.935 -12.185 1.00 93.81 87 ASP A N 1
ATOM 678 C CA . ASP A 1 87 ? -1.690 1.350 -12.411 1.00 93.81 87 ASP A CA 1
ATOM 679 C C . ASP A 1 87 ? -2.701 0.382 -11.765 1.00 93.81 87 ASP A C 1
ATOM 681 O O . ASP A 1 87 ? -3.773 0.791 -11.317 1.00 93.81 87 ASP A O 1
ATOM 685 N N . GLU A 1 88 ? -2.415 -0.926 -11.758 1.00 97.38 88 GLU A N 1
ATOM 686 C CA . GLU A 1 88 ? -3.228 -1.921 -11.044 1.00 97.38 88 GLU A CA 1
ATOM 687 C C . GLU A 1 88 ? -3.127 -1.731 -9.533 1.00 97.38 88 GLU A C 1
ATOM 689 O O . GLU A 1 88 ? -4.158 -1.700 -8.861 1.00 97.38 88 GLU A O 1
ATOM 694 N N . ALA A 1 89 ? -1.912 -1.540 -9.021 1.00 97.31 89 ALA A N 1
ATOM 695 C CA . ALA A 1 89 ? -1.649 -1.277 -7.617 1.00 97.31 89 ALA A CA 1
ATOM 696 C C . ALA A 1 89 ? -2.378 -0.021 -7.129 1.00 97.31 89 ALA A C 1
ATOM 698 O O . ALA A 1 89 ? -2.988 -0.060 -6.066 1.00 97.31 89 ALA A O 1
ATOM 699 N N . GLU A 1 90 ? -2.404 1.058 -7.918 1.00 96.31 90 GLU A N 1
ATOM 700 C CA . GLU A 1 90 ? -3.159 2.269 -7.588 1.00 96.31 90 GLU A CA 1
ATOM 701 C C . GLU A 1 90 ? -4.666 1.986 -7.490 1.00 96.31 90 GLU A C 1
ATOM 703 O O . GLU A 1 90 ? -5.309 2.370 -6.512 1.00 96.31 90 GLU A O 1
ATOM 708 N N . ARG A 1 91 ? -5.244 1.254 -8.452 1.00 97.94 91 ARG A N 1
ATOM 709 C CA . ARG A 1 91 ? -6.672 0.887 -8.402 1.00 97.94 91 ARG A CA 1
ATOM 710 C C . ARG A 1 91 ? -7.004 0.021 -7.190 1.00 97.94 91 ARG A C 1
ATOM 712 O O . ARG A 1 91 ? -8.028 0.239 -6.541 1.00 97.94 91 ARG A O 1
ATOM 719 N N . VAL A 1 92 ? -6.154 -0.957 -6.884 1.00 98.12 92 VAL A N 1
ATOM 720 C CA . VAL A 1 92 ? -6.335 -1.836 -5.723 1.00 98.12 92 VAL A CA 1
ATOM 721 C C . VAL A 1 92 ? -6.146 -1.060 -4.425 1.00 98.12 92 VAL A C 1
ATOM 723 O O . VAL A 1 92 ? -6.933 -1.240 -3.501 1.00 98.12 92 VAL A O 1
ATOM 726 N N . TYR A 1 93 ? -5.182 -0.144 -4.367 1.00 97.56 93 TYR A N 1
ATOM 727 C CA . TYR A 1 93 ? -4.991 0.761 -3.240 1.00 97.56 93 TYR A CA 1
ATOM 728 C C . TYR A 1 93 ? -6.245 1.592 -2.966 1.00 97.56 93 TYR A C 1
ATOM 730 O O . TYR A 1 93 ? -6.688 1.626 -1.823 1.00 97.56 93 TYR A O 1
ATOM 738 N N . GLN A 1 94 ? -6.865 2.193 -3.988 1.00 97.06 94 GLN A N 1
ATOM 739 C CA . GLN A 1 94 ? -8.107 2.958 -3.809 1.00 97.06 94 GLN A CA 1
ATOM 740 C C . GLN A 1 94 ? -9.236 2.086 -3.242 1.00 97.06 94 GLN A C 1
ATOM 742 O O . GLN A 1 94 ? -9.936 2.498 -2.318 1.00 97.06 94 GLN A O 1
ATOM 747 N N . TYR A 1 95 ? -9.370 0.850 -3.735 1.00 96.69 95 TYR A N 1
ATOM 748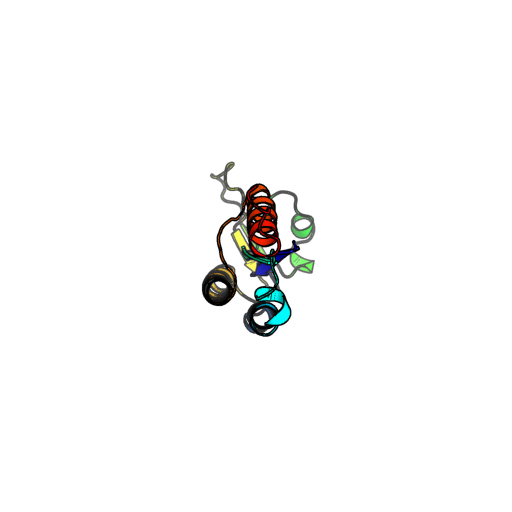 C CA . TYR A 1 95 ? -10.326 -0.117 -3.191 1.00 96.69 95 TYR A CA 1
ATOM 749 C C . TYR A 1 95 ? -10.029 -0.470 -1.723 1.00 96.69 95 TYR A C 1
ATOM 751 O O . TYR A 1 95 ? -10.936 -0.501 -0.891 1.00 96.69 95 TYR A O 1
ATOM 759 N N . VAL A 1 96 ? -8.763 -0.742 -1.389 1.00 96.06 96 VAL A N 1
ATOM 760 C CA . VAL A 1 96 ? -8.340 -1.049 -0.014 1.00 96.06 96 VAL A CA 1
ATOM 761 C C . VAL A 1 96 ? -8.600 0.141 0.900 1.00 96.06 96 VAL A C 1
ATOM 763 O O . VAL A 1 96 ? -9.134 -0.043 1.992 1.00 96.06 96 VAL A O 1
ATOM 766 N N . TYR A 1 97 ? -8.267 1.347 0.447 1.00 94.12 97 TYR A N 1
ATOM 767 C CA . TYR A 1 97 ? -8.499 2.584 1.174 1.00 94.12 97 TYR A CA 1
ATOM 76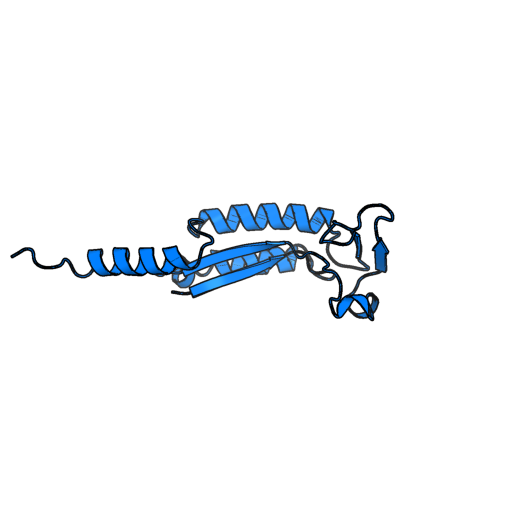8 C C . TYR A 1 97 ? -9.979 2.735 1.529 1.00 94.12 97 TYR A C 1
ATOM 770 O O . TYR A 1 97 ? -10.312 2.786 2.710 1.00 94.12 97 TYR A O 1
ATOM 778 N N . GLU A 1 98 ? -10.870 2.670 0.534 1.00 94.00 98 GLU A N 1
ATOM 779 C CA . GLU A 1 98 ? -12.321 2.751 0.741 1.00 94.00 98 GLU A CA 1
ATOM 780 C C . GLU A 1 98 ? -12.809 1.732 1.784 1.00 94.00 98 GLU A C 1
ATOM 782 O O . GLU A 1 98 ? -13.540 2.079 2.712 1.00 94.00 98 GLU A O 1
ATOM 787 N N . LYS A 1 99 ? -12.351 0.478 1.689 1.00 94.56 99 LYS A N 1
ATOM 788 C CA . LYS A 1 99 ? -12.779 -0.595 2.597 1.00 94.56 99 LYS A CA 1
ATOM 789 C C . LYS A 1 99 ? -12.266 -0.440 4.022 1.00 94.56 99 LYS A C 1
ATOM 791 O O . LYS A 1 99 ? -12.967 -0.808 4.962 1.00 94.56 99 LYS A O 1
ATOM 796 N N . ILE A 1 100 ? -11.058 0.080 4.208 1.00 92.31 100 ILE A N 1
ATOM 797 C CA . ILE A 1 100 ? -10.514 0.341 5.544 1.00 92.31 100 ILE A CA 1
ATOM 798 C C . ILE A 1 100 ? -11.248 1.515 6.192 1.00 92.31 100 ILE A C 1
ATOM 800 O O . ILE A 1 100 ? -11.594 1.436 7.373 1.00 92.31 100 ILE A O 1
ATOM 804 N N . SER A 1 101 ? -11.565 2.552 5.419 1.00 89.38 101 SER A N 1
ATOM 805 C CA . SER A 1 101 ? -12.299 3.729 5.891 1.00 89.38 101 SER A CA 1
ATOM 806 C C . SER A 1 101 ? -13.740 3.426 6.319 1.00 89.38 101 SER A C 1
ATOM 808 O O . SER A 1 101 ? -14.301 4.146 7.144 1.00 89.38 101 SER A O 1
ATOM 810 N N . GLU A 1 102 ? -14.337 2.330 5.836 1.00 90.81 102 GLU A N 1
ATOM 811 C CA . GLU A 1 102 ? -15.635 1.835 6.324 1.00 90.81 102 GLU A CA 1
ATOM 812 C C . GLU A 1 102 ? -15.583 1.348 7.787 1.00 90.81 102 GLU A C 1
ATOM 814 O O . GLU A 1 102 ? -16.604 1.372 8.480 1.00 90.81 102 GLU A O 1
ATOM 819 N N . VAL A 1 103 ? -14.421 0.888 8.268 1.00 88.62 103 VAL A N 1
ATOM 820 C CA . VAL A 1 103 ? -14.282 0.221 9.578 1.00 88.62 103 VAL A CA 1
ATOM 821 C C . VAL A 1 103 ? -13.365 0.945 10.561 1.00 88.62 103 VAL A C 1
ATOM 823 O O . VAL A 1 103 ? -13.457 0.711 11.766 1.00 88.62 103 VAL A O 1
ATOM 826 N N . VAL A 1 104 ? -12.495 1.834 10.084 1.00 82.12 104 VAL A N 1
ATOM 827 C CA . VAL A 1 104 ? -11.548 2.595 10.905 1.00 82.12 104 VAL A CA 1
ATOM 828 C C . VAL A 1 104 ? -11.745 4.089 10.655 1.00 82.12 104 VAL A C 1
ATOM 830 O O . VAL A 1 104 ? -11.837 4.537 9.520 1.00 82.12 104 VAL A O 1
ATOM 833 N N . CYS A 1 105 ? -11.798 4.881 11.730 1.00 68.56 105 CYS A N 1
ATOM 834 C CA . CYS A 1 105 ? -11.930 6.334 11.629 1.00 68.56 105 CYS A CA 1
ATOM 835 C C . CYS A 1 105 ? -10.662 6.957 11.018 1.00 68.56 105 CYS A C 1
ATOM 837 O O . CYS A 1 105 ? -9.576 6.820 11.583 1.00 68.56 105 CYS A O 1
ATOM 839 N N . GLU A 1 106 ? -10.822 7.690 9.915 1.00 60.94 106 GLU A N 1
ATOM 840 C CA . GLU A 1 106 ? -9.735 8.376 9.195 1.00 60.94 106 GLU A CA 1
ATOM 841 C C . GLU A 1 106 ? -9.143 9.575 9.963 1.00 60.94 106 GLU A C 1
ATOM 843 O O . GLU A 1 106 ? -8.080 10.087 9.612 1.00 60.94 106 GLU A O 1
ATOM 848 N N . LEU A 1 107 ? -9.804 10.060 11.023 1.00 56.59 107 LEU A N 1
ATOM 849 C CA . LEU A 1 107 ? -9.402 11.296 11.693 1.00 56.59 107 LEU A CA 1
ATOM 850 C C . LEU A 1 107 ? -8.583 11.076 12.979 1.00 56.59 107 LEU A C 1
ATOM 852 O O . LEU A 1 107 ? -9.136 10.594 13.973 1.00 56.59 107 LEU A O 1
ATOM 856 N N . PRO A 1 108 ? -7.322 11.566 13.026 1.00 53.50 108 PRO A N 1
ATOM 857 C CA . PRO A 1 108 ? -6.490 12.062 11.934 1.00 53.50 108 PRO A CA 1
ATOM 858 C C . PRO A 1 108 ? -5.109 11.402 11.873 1.00 53.50 108 PRO A C 1
ATOM 860 O O . PRO A 1 108 ? -4.510 10.955 12.854 1.00 53.50 108 PRO A O 1
ATOM 863 N N . PHE A 1 109 ? -4.552 11.546 10.685 1.00 50.88 109 PHE A N 1
ATOM 864 C CA . PHE A 1 109 ? -3.191 11.273 10.243 1.00 50.88 109 PHE A CA 1
ATOM 865 C C . PHE A 1 109 ? -2.082 12.064 10.967 1.00 50.88 109 PHE A C 1
ATOM 867 O O . PHE A 1 109 ? -0.997 12.246 10.427 1.00 50.88 109 PHE A O 1
ATOM 874 N N . ASN A 1 110 ? -2.334 12.565 12.180 1.00 42.62 110 ASN A N 1
ATOM 875 C CA . ASN A 1 110 ? -1.366 13.311 12.972 1.00 42.62 110 ASN A CA 1
ATOM 876 C C . ASN A 1 110 ? -1.288 12.722 14.384 1.00 42.62 110 ASN A C 1
ATOM 878 O O . ASN A 1 110 ? -2.284 12.714 15.113 1.00 42.62 110 ASN A O 1
ATOM 882 N N . TYR A 1 111 ? -0.083 12.279 14.770 1.00 49.69 111 TYR A N 1
ATOM 883 C CA . TYR A 1 111 ? 0.247 11.645 16.058 1.00 49.69 111 TYR A CA 1
ATOM 884 C C . TYR A 1 111 ? -0.406 12.344 17.272 1.00 49.69 111 TYR A C 1
ATOM 886 O O . TYR A 1 111 ? -0.840 11.687 18.212 1.00 49.69 111 TYR A O 1
ATOM 894 N N . SER A 1 112 ? -0.573 13.670 17.204 1.00 52.22 112 SER A N 1
ATOM 895 C CA . SER A 1 112 ? -1.178 14.510 18.245 1.00 52.22 112 SER A CA 1
ATOM 896 C C . SER A 1 112 ? -2.638 14.190 18.598 1.00 52.22 112 SER A C 1
ATOM 898 O O . SER A 1 112 ? -3.047 14.455 19.729 1.00 52.22 112 SER A O 1
ATOM 900 N N . MET A 1 113 ? -3.458 13.678 17.679 1.00 53.78 113 MET A N 1
ATOM 901 C CA . MET A 1 113 ? -4.892 13.532 17.959 1.00 53.78 113 MET A CA 1
ATOM 902 C C . MET A 1 113 ? -5.268 12.111 18.393 1.00 53.78 113 MET A C 1
ATOM 904 O O . MET A 1 113 ? -6.273 11.964 19.076 1.00 53.78 113 MET A O 1
ATOM 908 N N . ALA A 1 114 ? -4.457 11.085 18.106 1.00 52.78 114 ALA A N 1
ATOM 909 C CA . ALA A 1 114 ? -4.601 9.783 18.767 1.00 52.78 114 ALA A CA 1
ATOM 910 C C . ALA A 1 114 ? -4.438 9.932 20.295 1.00 52.78 114 ALA A C 1
ATOM 912 O O . ALA A 1 114 ? -5.216 9.364 21.064 1.00 52.78 114 ALA A O 1
ATOM 913 N N . ASP A 1 115 ? -3.508 10.791 20.729 1.00 58.00 115 ASP A N 1
ATOM 914 C CA . ASP A 1 115 ? -3.358 11.207 22.129 1.00 58.00 115 ASP A CA 1
ATOM 915 C C . ASP A 1 115 ? -4.546 12.055 22.622 1.00 58.00 115 ASP A C 1
ATOM 917 O O . ASP A 1 115 ? -5.044 11.855 23.733 1.00 58.00 115 ASP A O 1
ATOM 921 N N . GLY A 1 116 ? -5.075 12.950 21.780 1.00 61.59 116 GLY A N 1
ATOM 922 C CA . GLY A 1 116 ? -6.302 13.704 22.068 1.00 61.59 116 GLY A CA 1
ATOM 923 C C . GLY A 1 116 ? -7.544 12.815 22.237 1.00 61.59 116 GLY A C 1
ATOM 924 O O . GLY A 1 116 ? -8.352 13.027 23.143 1.00 61.59 116 GLY A O 1
ATOM 925 N N . LEU A 1 117 ? -7.682 11.768 21.423 1.00 63.41 117 LEU A N 1
ATOM 926 C CA . LEU A 1 117 ? -8.755 10.780 21.516 1.00 63.41 117 LEU A CA 1
ATOM 927 C C . LEU A 1 117 ? -8.580 9.878 22.740 1.00 63.41 117 LEU A C 1
ATOM 929 O O . LEU A 1 117 ? -9.577 9.563 23.386 1.00 63.41 117 LEU A O 1
ATOM 933 N N . LEU A 1 118 ? -7.346 9.522 23.120 1.00 62.78 118 LEU A N 1
ATOM 934 C CA . LEU A 1 118 ? -7.062 8.859 24.399 1.00 62.78 118 LEU A CA 1
ATOM 935 C C . LEU A 1 118 ? -7.511 9.722 25.588 1.00 62.78 118 LEU A C 1
ATOM 937 O O . LEU A 1 118 ? -8.138 9.203 26.514 1.00 62.78 118 LEU A O 1
ATOM 941 N N . TYR A 1 119 ? -7.238 11.030 25.555 1.00 64.06 119 TYR A N 1
ATOM 942 C CA . TYR A 1 119 ? -7.689 11.972 26.583 1.00 64.06 119 TYR A CA 1
ATOM 943 C C . TYR A 1 119 ? -9.223 12.043 26.663 1.00 64.06 119 TYR A C 1
ATOM 945 O O . TYR A 1 119 ? -9.792 11.876 27.743 1.00 64.06 119 TYR A O 1
ATOM 953 N N . ILE A 1 120 ? -9.908 12.213 25.527 1.00 62.84 120 ILE A N 1
ATOM 954 C CA . ILE A 1 120 ? -11.378 12.283 25.473 1.00 62.84 120 ILE A CA 1
ATOM 955 C C . ILE A 1 120 ? -12.014 10.951 25.896 1.00 62.84 120 ILE A C 1
ATOM 957 O O . ILE A 1 120 ? -12.982 10.944 26.656 1.00 62.84 120 ILE A O 1
ATOM 961 N N . ALA A 1 121 ? -11.478 9.817 25.438 1.00 63.38 121 ALA A N 1
ATOM 962 C CA . ALA A 1 121 ? -11.977 8.493 25.800 1.00 63.38 121 ALA A CA 1
ATOM 963 C C . ALA A 1 121 ? -11.828 8.233 27.306 1.00 63.38 121 ALA A C 1
ATOM 965 O O . ALA A 1 121 ? -12.787 7.807 27.948 1.00 63.38 121 ALA A O 1
ATOM 966 N N . ARG A 1 122 ? -10.671 8.573 27.893 1.00 66.31 122 ARG A N 1
ATOM 967 C CA . ARG A 1 122 ? -10.445 8.501 29.345 1.00 66.31 122 ARG A CA 1
ATOM 968 C C . ARG A 1 122 ? -11.402 9.404 30.129 1.00 66.31 122 ARG A C 1
ATOM 970 O O . ARG A 1 122 ? -11.910 8.985 31.164 1.00 66.31 122 ARG A O 1
ATOM 977 N N . ALA A 1 123 ? -11.662 10.620 29.650 1.00 66.81 123 ALA A N 1
ATOM 978 C CA . ALA A 1 123 ? -12.585 11.549 30.305 1.00 66.81 123 ALA A CA 1
ATOM 979 C C . ALA A 1 123 ? -14.040 11.043 30.300 1.00 66.81 123 ALA A C 1
ATOM 981 O O . ALA A 1 123 ? -14.785 11.297 31.243 1.00 66.81 123 ALA A O 1
ATOM 982 N N . LYS A 1 124 ? -14.450 10.298 29.265 1.00 63.91 124 LYS A N 1
ATOM 983 C CA . LYS A 1 124 ? -15.792 9.697 29.187 1.00 63.91 124 LYS A CA 1
ATOM 984 C C . LYS A 1 124 ? -15.960 8.470 30.089 1.00 63.91 124 LYS A C 1
ATOM 986 O O . LYS A 1 124 ? -17.062 8.243 30.577 1.00 63.91 124 LYS A O 1
ATOM 991 N N . THR A 1 125 ? -14.906 7.680 30.309 1.00 64.38 125 THR A N 1
ATOM 992 C CA . THR A 1 125 ? -14.961 6.493 31.185 1.00 64.38 125 THR A CA 1
ATOM 993 C C . THR A 1 125 ? -14.749 6.817 32.663 1.00 64.38 125 THR A C 1
ATOM 995 O O . THR A 1 125 ? -15.241 6.087 33.520 1.00 64.38 125 THR A O 1
ATOM 998 N N . HIS A 1 126 ? -14.078 7.928 32.970 1.00 62.31 126 HIS A N 1
ATOM 999 C CA . HIS A 1 126 ? -13.940 8.471 34.320 1.00 62.31 126 HIS A CA 1
ATOM 1000 C C . HIS A 1 126 ? -14.399 9.934 34.334 1.00 62.31 126 HIS A C 1
ATOM 1002 O O . HIS A 1 126 ? -13.556 10.829 34.213 1.00 62.31 126 HIS A O 1
ATOM 1008 N N . PRO A 1 127 ? -15.712 10.202 34.486 1.00 59.03 127 PRO A N 1
ATOM 1009 C CA . PRO A 1 127 ? -16.195 11.561 34.671 1.00 59.03 127 PRO A CA 1
ATOM 1010 C C . PRO A 1 127 ? -15.486 12.152 35.889 1.00 59.03 127 PRO A C 1
ATOM 1012 O O . PRO A 1 127 ? -15.552 11.589 36.985 1.00 59.03 127 PRO A O 1
ATOM 1015 N N . VAL A 1 128 ? -14.770 13.259 35.704 1.00 60.81 128 VAL A N 1
ATOM 1016 C CA . VAL A 1 128 ? -14.229 14.011 36.838 1.00 60.81 128 VAL A CA 1
ATOM 1017 C C . VAL A 1 128 ? -15.436 14.479 37.642 1.00 60.81 128 VAL A C 1
ATOM 1019 O O . VAL A 1 128 ? -16.290 15.181 37.102 1.00 60.81 128 VAL A O 1
ATOM 1022 N N . ALA A 1 129 ? -15.542 14.039 38.897 1.00 57.41 129 ALA A N 1
ATOM 1023 C CA . ALA A 1 129 ? -16.601 14.484 39.788 1.00 57.41 129 ALA A CA 1
ATOM 1024 C C . ALA A 1 129 ? -16.540 16.014 39.874 1.00 57.41 129 ALA A C 1
ATOM 1026 O O . ALA A 1 129 ? -15.561 16.578 40.364 1.00 57.41 129 ALA A O 1
ATOM 1027 N N . THR A 1 130 ? -17.558 16.678 39.337 1.00 55.69 130 THR A N 1
ATOM 1028 C CA . THR A 1 130 ? -17.748 18.115 39.503 1.00 55.69 130 THR A CA 1
ATOM 1029 C C . THR A 1 130 ? -18.125 18.344 40.962 1.00 55.69 130 THR A C 1
ATOM 1031 O O . THR A 1 130 ? -19.219 17.952 41.374 1.00 55.69 130 THR A O 1
ATOM 1034 N N . GLY A 1 131 ? -17.177 18.870 41.740 1.00 46.50 131 GLY A N 1
ATOM 1035 C CA . GLY A 1 131 ? -17.431 19.414 43.075 1.00 46.50 131 GLY A CA 1
ATOM 1036 C C . GLY A 1 131 ? -18.199 20.725 43.024 1.00 46.50 131 GLY A C 1
ATOM 1037 O O . GLY A 1 131 ? -18.205 21.363 41.946 1.00 46.50 131 GLY A O 1
#

Sequence (131 aa):
AVHCYILIGFPTETEAEAKETANFIIGHTRLHSSYGFSCQPCLFDLEKEAPIMSDPASYGIRRIMRPATEDLSLGYFYEVMEGMTPDEAERVYQYVYEKISEVVCELPFNYSMADGLLYIARAKTHPVATG

Radius of gyration: 19.28 Å; chains: 1; bounding box: 39×31×61 Å

Secondary structure (DSSP, 8-state):
-EEEEEEE--TT--HHHHHHHHHHHHH-HHHHTSTTEEEEEEE---BTT-GGGTSGGGGTEEEEE--TT-TT-SBPEEEESSS--HHHHHHHHHHHHHHHHTTS----SSHHHHHHHHHHHHHHHS-----

pLDDT: mean 81.74, std 15.62, range [42.62, 98.25]

Foldseek 3Di:
DDEEEDEWDQQAAALVNLVVSLCVLLVPLVQQVDQLYAYHYDYDFAAPPPPCVVPVVVRQWPDWADDPPCPPDGGIQTAGNHHDHSVRRVVSSVVSRVSRVVRHPPPDPDPVVSVVSVVVVVCVVDPDPDD